Protein AF-A0A091C7Q5-F1 (afdb_monomer_lite)

pLDDT: mean 92.88, std 6.25, range [59.44, 97.81]

InterPro domains:
  IPR011256 Regulatory factor, effector binding domain superfamily [G3DSA:3.20.80.10] (1-66)
  IPR011256 Regulatory factor, effector binding domain superfamily [SSF55136] (4-57)
  IPR029442 GyrI-like small molecule binding domain [PF06445] (4-56)

Secondary structure (DSSP, 8-state):
-PPPPTT--------------EEESSTTHHHHHHHHHIIIIIHHHH-----SS----EEEETTEEE-

Organism: NCBI:txid1302649

Foldseek 3Di:
DDDDDPPDDDDDDDDDDDDKDKQFAAPDVSVVVVVVCCVPPCVVPVPDDDDPGDDDWADPDRGMIMD

Radius of gyration: 14.95 Å; chains: 1; bounding box: 24×38×33 Å

Sequence (67 aa):
MESYPEGFEQLQISSHTWAVFEAIGEMPETLLKTWERVYTEWFPTSGYLFAQAPEIIKGINDTKTEI

Structure (mmCIF, N/CA/C/O backbone):
data_AF-A0A091C7Q5-F1
#
_entry.id   AF-A0A091C7Q5-F1
#
loop_
_atom_site.group_PDB
_atom_site.id
_atom_site.type_symbol
_atom_site.label_atom_id
_atom_site.label_alt_id
_atom_site.label_comp_id
_atom_site.label_asym_id
_atom_site.label_entity_id
_atom_site.label_seq_id
_atom_site.pdbx_PDB_ins_code
_atom_site.Cartn_x
_atom_site.Cartn_y
_atom_site.Cartn_z
_atom_site.occupancy
_atom_site.B_iso_or_equiv
_atom_site.auth_seq_id
_atom_site.auth_comp_id
_atom_site.auth_asym_id
_atom_site.auth_atom_id
_atom_site.pdbx_PDB_model_num
ATOM 1 N N . MET A 1 1 ? -8.367 -26.483 -17.344 1.00 59.44 1 MET A N 1
ATOM 2 C CA . MET A 1 1 ? -7.254 -26.176 -16.428 1.00 59.44 1 MET A CA 1
ATOM 3 C C . MET A 1 1 ? -6.637 -24.910 -16.971 1.00 59.44 1 MET A C 1
ATOM 5 O O . MET A 1 1 ? -6.271 -24.919 -18.140 1.00 59.44 1 MET A O 1
ATOM 9 N N . GLU A 1 2 ? -6.691 -23.808 -16.226 1.00 65.50 2 GLU A N 1
ATOM 10 C CA . GLU A 1 2 ? -6.047 -22.569 -16.674 1.00 65.50 2 GLU A CA 1
ATOM 11 C C . GLU A 1 2 ? -4.553 -22.855 -16.867 1.00 65.50 2 GLU A C 1
ATOM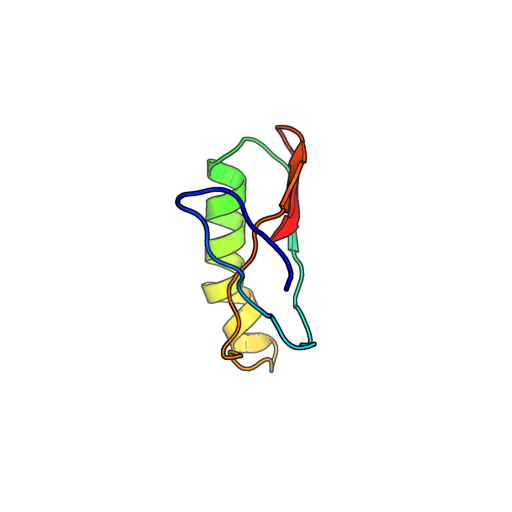 13 O O . GLU A 1 2 ? -3.923 -23.470 -16.007 1.00 65.50 2 GLU A O 1
ATOM 18 N N . SER A 1 3 ? -4.020 -22.527 -18.044 1.00 84.56 3 SER A N 1
ATOM 19 C CA . SER A 1 3 ? -2.608 -22.721 -18.371 1.00 84.56 3 SER A CA 1
ATOM 20 C C . SER A 1 3 ? -1.891 -21.384 -18.249 1.00 84.56 3 SER A C 1
ATOM 22 O O . SER A 1 3 ? -2.214 -20.448 -18.982 1.00 84.56 3 SER A O 1
ATOM 24 N N . TYR A 1 4 ? -0.919 -21.300 -17.350 1.00 89.69 4 TYR A N 1
ATOM 25 C CA . TYR A 1 4 ? 0.005 -20.173 -17.246 1.00 89.69 4 TYR A CA 1
ATOM 26 C C . TYR A 1 4 ? 1.315 -20.479 -18.002 1.00 89.69 4 TYR A C 1
ATOM 28 O O . TYR A 1 4 ? 1.604 -21.652 -18.262 1.00 89.69 4 TYR A O 1
ATOM 36 N N . PRO A 1 5 ? 2.093 -19.455 -18.407 1.00 93.69 5 PRO A N 1
ATOM 37 C CA . PRO A 1 5 ? 3.361 -19.659 -19.107 1.00 93.69 5 PRO A CA 1
ATOM 38 C C . PRO A 1 5 ? 4.376 -20.461 -18.278 1.00 93.69 5 PRO A C 1
ATOM 40 O O . PRO A 1 5 ? 4.333 -20.458 -17.048 1.00 93.69 5 PRO A O 1
ATOM 43 N N . GLU A 1 6 ? 5.317 -21.126 -18.953 1.00 93.94 6 GLU A N 1
ATOM 44 C CA . GLU A 1 6 ? 6.402 -21.855 -18.287 1.00 93.94 6 GLU A CA 1
ATOM 45 C C . GLU A 1 6 ? 7.219 -20.918 -17.380 1.00 93.94 6 GLU A C 1
ATOM 47 O O . GLU A 1 6 ? 7.558 -19.800 -17.769 1.00 93.94 6 GLU A O 1
ATOM 52 N N . GLY A 1 7 ? 7.513 -21.373 -16.159 1.00 95.44 7 GLY A N 1
ATOM 53 C CA . GLY A 1 7 ? 8.223 -20.585 -15.145 1.00 95.44 7 GLY A CA 1
ATOM 54 C C . GLY A 1 7 ? 7.340 -19.648 -14.314 1.00 95.44 7 GLY A C 1
ATOM 55 O O . GLY A 1 7 ? 7.867 -18.936 -13.463 1.00 95.44 7 GLY A O 1
ATOM 56 N N . PHE A 1 8 ? 6.021 -19.652 -14.527 1.00 94.38 8 PHE A N 1
ATOM 57 C CA . PHE A 1 8 ? 5.061 -18.899 -13.719 1.00 94.38 8 PHE A CA 1
ATOM 58 C C . PHE A 1 8 ? 4.180 -19.829 -12.888 1.00 94.38 8 PHE A C 1
ATOM 60 O O . PHE A 1 8 ? 4.096 -21.024 -13.152 1.00 94.38 8 PHE A O 1
ATOM 67 N N . GLU A 1 9 ? 3.507 -19.258 -11.893 1.00 91.88 9 GLU A N 1
ATOM 68 C CA . GLU A 1 9 ? 2.488 -19.920 -11.083 1.00 91.88 9 GLU A CA 1
ATOM 69 C C . GLU A 1 9 ? 1.281 -18.989 -10.927 1.00 91.88 9 GLU A C 1
ATOM 71 O O . GLU A 1 9 ? 1.395 -17.766 -11.041 1.00 91.88 9 GLU A O 1
ATOM 76 N N . GLN A 1 10 ? 0.112 -19.568 -10.662 1.00 91.19 10 GLN A N 1
ATOM 77 C CA . GLN A 1 10 ? -1.108 -18.814 -10.394 1.00 91.19 10 GLN A CA 1
ATOM 78 C C . GLN A 1 10 ? -1.298 -18.630 -8.886 1.00 91.19 10 GLN A C 1
ATOM 80 O O . GLN A 1 10 ? -1.426 -19.604 -8.146 1.00 91.19 10 GLN A O 1
ATOM 85 N N . LEU A 1 11 ? -1.388 -17.375 -8.441 1.00 91.06 11 LEU A N 1
ATOM 86 C CA . LEU A 1 11 ? -1.737 -17.023 -7.066 1.00 91.06 11 LEU A CA 1
ATOM 87 C C . LEU A 1 11 ? -3.205 -16.594 -6.996 1.00 91.06 11 LEU A C 1
ATOM 89 O O . LEU A 1 11 ? -3.585 -15.556 -7.536 1.00 91.06 11 LEU A O 1
ATOM 93 N N . GLN A 1 12 ? -4.038 -17.381 -6.315 1.00 91.56 12 GLN A N 1
ATOM 94 C CA . GLN A 1 12 ? -5.427 -17.008 -6.061 1.00 91.56 12 GLN A CA 1
ATOM 95 C C . GLN A 1 12 ? -5.513 -16.111 -4.821 1.00 91.56 12 GLN A C 1
ATOM 97 O O . GLN A 1 12 ? -5.138 -16.518 -3.724 1.00 91.56 12 GLN A O 1
ATOM 102 N N . ILE A 1 13 ? -6.044 -14.899 -4.993 1.00 91.25 13 ILE A N 1
ATOM 103 C CA . ILE A 1 13 ? -6.234 -13.926 -3.911 1.00 91.25 13 ILE A CA 1
ATOM 104 C C . ILE A 1 13 ? -7.737 -13.793 -3.650 1.00 91.25 13 ILE A C 1
ATOM 106 O O . ILE A 1 13 ? -8.494 -13.380 -4.528 1.00 91.25 13 ILE A O 1
ATOM 110 N N . SER A 1 14 ? -8.182 -14.159 -2.447 1.00 93.50 14 SER A N 1
ATOM 111 C CA . SER A 1 14 ? -9.574 -13.958 -2.019 1.00 93.50 14 SER A CA 1
ATOM 112 C C . SER A 1 14 ? -9.915 -12.468 -1.909 1.00 93.50 14 SER A C 1
ATOM 114 O O . SER A 1 14 ? -9.030 -11.622 -1.781 1.00 93.50 14 SER A O 1
ATOM 116 N N . SER A 1 15 ? -11.202 -12.122 -1.914 1.00 94.94 15 SER A N 1
ATOM 117 C CA . SER A 1 15 ? -11.634 -10.741 -1.675 1.00 94.94 15 SER A CA 1
ATOM 118 C C . SER A 1 15 ? -11.236 -10.268 -0.272 1.00 94.94 15 SER A C 1
ATOM 120 O O . SER A 1 15 ? -11.501 -10.953 0.713 1.00 94.94 15 SER A O 1
ATOM 122 N N . HIS A 1 16 ? -10.633 -9.083 -0.199 1.00 94.56 16 HIS A N 1
ATOM 123 C CA . HIS A 1 16 ? -10.215 -8.414 1.033 1.00 94.56 16 HIS A CA 1
ATOM 124 C C . HIS A 1 16 ? -10.605 -6.933 0.981 1.00 94.56 16 HIS A C 1
ATOM 126 O O . HIS A 1 16 ? -10.883 -6.391 -0.092 1.00 94.56 16 HIS A O 1
ATOM 132 N N . THR A 1 17 ? -10.601 -6.280 2.140 1.00 95.31 17 THR A N 1
ATOM 133 C CA . THR A 1 17 ? -10.640 -4.817 2.226 1.00 95.31 17 THR A CA 1
ATOM 134 C C . THR A 1 17 ? -9.220 -4.285 2.078 1.00 95.31 17 THR A C 1
ATOM 136 O O . THR A 1 17 ? -8.339 -4.685 2.835 1.00 95.31 17 THR A O 1
ATOM 139 N N . TRP A 1 18 ? -9.014 -3.377 1.128 1.00 95.38 18 TRP A N 1
ATOM 140 C CA . TRP A 1 18 ? -7.710 -2.790 0.827 1.00 95.38 18 TRP A CA 1
ATOM 141 C C . TRP A 1 18 ? -7.684 -1.324 1.247 1.00 95.38 18 TRP A C 1
ATOM 143 O O . TRP A 1 18 ? -8.623 -0.580 0.958 1.00 95.38 18 TRP A O 1
ATOM 153 N N . ALA A 1 19 ? -6.606 -0.910 1.904 1.00 96.94 19 ALA A N 1
ATOM 154 C CA . ALA A 1 19 ? -6.245 0.496 1.994 1.00 96.94 19 ALA A CA 1
ATOM 155 C C . ALA A 1 19 ? -5.377 0.823 0.775 1.00 96.94 19 ALA A C 1
ATOM 157 O O . ALA A 1 19 ? -4.449 0.074 0.495 1.00 96.94 19 ALA A O 1
ATOM 158 N N . VAL A 1 20 ? -5.717 1.887 0.045 1.00 96.19 20 VAL A N 1
ATOM 159 C CA . VAL A 1 20 ? -5.043 2.268 -1.204 1.00 96.19 20 VAL A CA 1
ATOM 160 C C . VAL A 1 20 ? -4.532 3.695 -1.073 1.00 96.19 20 VAL A C 1
ATOM 162 O O . VAL A 1 20 ? -5.286 4.589 -0.677 1.00 96.19 20 VAL A O 1
ATOM 165 N N . PHE A 1 21 ? -3.271 3.913 -1.423 1.00 96.69 21 PHE A N 1
ATOM 166 C CA . PHE A 1 21 ? -2.588 5.197 -1.339 1.00 96.69 21 PHE A CA 1
ATOM 167 C C . PHE A 1 21 ? -1.953 5.555 -2.678 1.00 96.69 21 PHE A C 1
ATOM 169 O O . PHE A 1 21 ? -1.355 4.724 -3.359 1.00 96.69 21 PHE A O 1
ATOM 176 N N . GLU A 1 22 ? -2.044 6.830 -3.047 1.00 96.25 22 GLU A N 1
ATOM 177 C CA . GLU A 1 22 ? -1.393 7.338 -4.250 1.00 96.25 22 GLU A CA 1
ATOM 178 C C . GLU A 1 22 ? -0.009 7.907 -3.915 1.00 96.25 22 GLU A C 1
ATOM 180 O O . GLU A 1 22 ? 0.135 8.784 -3.062 1.00 96.25 22 GLU A O 1
ATOM 185 N N . ALA A 1 23 ? 1.012 7.444 -4.633 1.00 95.69 23 ALA A N 1
ATOM 186 C CA . ALA A 1 23 ? 2.345 8.031 -4.662 1.00 95.69 23 ALA A CA 1
ATOM 187 C C . ALA A 1 23 ? 2.511 8.818 -5.972 1.00 95.69 23 ALA A C 1
ATOM 189 O O . ALA A 1 23 ? 2.482 8.233 -7.057 1.00 95.69 23 ALA A O 1
ATOM 190 N N . ILE A 1 24 ? 2.667 10.143 -5.872 1.00 95.06 24 ILE A N 1
ATOM 191 C CA . ILE A 1 24 ? 2.783 11.057 -7.021 1.00 95.06 24 ILE A CA 1
ATOM 192 C C . ILE A 1 24 ? 4.107 11.815 -6.934 1.00 95.06 24 ILE A C 1
ATOM 194 O O . ILE A 1 24 ? 4.299 12.610 -6.014 1.00 95.06 24 ILE A O 1
ATOM 198 N N . GLY A 1 25 ? 5.011 11.577 -7.881 1.00 94.00 25 GLY A N 1
ATOM 199 C CA . GLY A 1 25 ? 6.333 12.198 -7.914 1.00 94.00 25 GLY A CA 1
ATOM 200 C C . GLY A 1 25 ? 7.385 11.324 -8.590 1.00 94.00 25 GLY A C 1
ATOM 201 O O . GLY A 1 25 ? 7.062 10.366 -9.289 1.00 94.00 25 GLY A O 1
ATOM 202 N N . GLU A 1 26 ? 8.657 11.663 -8.381 1.00 94.12 26 GLU A N 1
ATOM 203 C CA . GLU A 1 26 ? 9.778 10.904 -8.940 1.00 94.12 26 GLU A CA 1
ATOM 204 C C . GLU A 1 26 ? 9.869 9.514 -8.296 1.00 94.12 26 GLU A C 1
ATOM 206 O O . GLU A 1 26 ? 9.821 9.365 -7.068 1.00 94.12 26 GLU A O 1
ATOM 211 N N . MET A 1 27 ? 9.990 8.489 -9.139 1.00 92.44 27 MET A N 1
ATOM 212 C CA . MET A 1 27 ? 10.111 7.094 -8.722 1.00 92.44 27 MET A CA 1
ATOM 213 C C . MET A 1 27 ? 11.578 6.642 -8.770 1.00 92.44 27 MET A C 1
ATOM 215 O O . MET A 1 27 ? 12.301 7.032 -9.687 1.00 92.44 27 MET A O 1
ATOM 219 N N . PRO A 1 28 ? 12.036 5.807 -7.816 1.00 93.44 28 PRO A N 1
ATOM 220 C CA . PRO A 1 28 ? 11.256 5.124 -6.775 1.00 93.44 28 PRO A CA 1
ATOM 221 C C . PRO A 1 28 ? 11.147 5.891 -5.444 1.00 93.44 28 PRO A C 1
ATOM 223 O O . PRO A 1 28 ? 10.539 5.386 -4.504 1.00 93.44 28 PRO A O 1
ATOM 226 N N . GLU A 1 29 ? 11.734 7.086 -5.324 1.00 95.75 29 GLU A N 1
ATOM 227 C CA . GLU A 1 29 ? 11.829 7.797 -4.040 1.00 95.75 29 GLU A CA 1
ATOM 228 C C . GLU A 1 29 ? 10.456 8.110 -3.436 1.00 95.75 29 GLU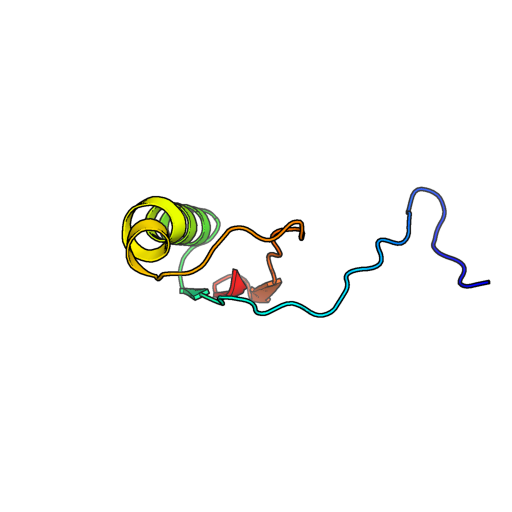 A C 1
ATOM 230 O O . GLU A 1 29 ? 10.233 7.883 -2.245 1.00 95.75 29 GLU A O 1
ATOM 235 N N . THR A 1 30 ? 9.515 8.580 -4.256 1.00 95.44 30 THR A N 1
ATOM 236 C CA . THR A 1 30 ? 8.165 8.915 -3.787 1.00 95.44 30 THR A CA 1
ATOM 237 C C . THR A 1 30 ? 7.435 7.680 -3.269 1.00 95.44 30 THR A C 1
ATOM 239 O O . THR A 1 30 ? 6.822 7.735 -2.209 1.00 95.44 30 THR A O 1
ATOM 242 N N . LEU A 1 31 ? 7.547 6.553 -3.976 1.00 94.88 31 LEU A N 1
ATOM 243 C CA . LEU A 1 31 ? 6.966 5.275 -3.569 1.00 94.88 31 LEU A CA 1
ATOM 244 C C . LEU A 1 31 ? 7.474 4.839 -2.187 1.00 94.88 31 LEU A C 1
ATOM 246 O O . LEU A 1 31 ? 6.671 4.531 -1.308 1.00 94.88 31 LEU A O 1
ATOM 250 N N . LEU A 1 32 ? 8.795 4.864 -1.979 1.00 95.62 32 LEU A N 1
ATOM 251 C CA . LEU A 1 32 ? 9.410 4.456 -0.713 1.00 95.62 32 LEU A CA 1
ATOM 252 C C . LEU A 1 32 ? 8.977 5.353 0.453 1.00 95.62 32 LEU A C 1
ATOM 254 O O . LEU A 1 32 ? 8.635 4.843 1.518 1.00 95.62 32 LEU A O 1
ATOM 258 N N . LYS A 1 33 ? 8.924 6.674 0.240 1.00 97.19 33 LYS A N 1
ATOM 259 C CA . LYS A 1 33 ? 8.432 7.627 1.248 1.00 97.19 33 LYS A CA 1
ATOM 260 C C . LYS A 1 33 ? 6.959 7.405 1.576 1.00 97.19 33 LYS A C 1
ATOM 262 O O . LYS A 1 33 ? 6.583 7.470 2.741 1.00 97.19 33 LYS A O 1
ATOM 267 N N . THR A 1 34 ? 6.111 7.146 0.579 1.00 97.12 34 THR A N 1
ATOM 268 C CA . THR A 1 34 ? 4.698 6.839 0.837 1.00 97.12 34 THR A CA 1
ATOM 269 C C . THR A 1 34 ? 4.581 5.574 1.684 1.00 97.12 34 THR 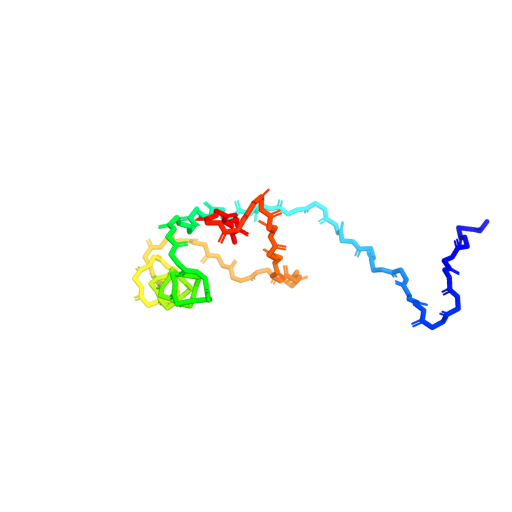A C 1
ATOM 271 O O . THR A 1 34 ? 3.859 5.588 2.677 1.00 97.12 34 THR A O 1
ATOM 274 N N . TRP A 1 35 ? 5.341 4.522 1.370 1.00 96.25 35 TRP A N 1
ATOM 275 C CA . TRP A 1 35 ? 5.332 3.284 2.152 1.00 96.25 35 TRP A CA 1
ATOM 276 C C . TRP A 1 35 ? 5.787 3.490 3.600 1.00 96.25 35 TRP A C 1
ATOM 278 O O . TRP A 1 35 ? 5.108 3.040 4.522 1.00 96.25 35 TRP A O 1
ATOM 288 N N . GLU A 1 36 ? 6.883 4.223 3.819 1.00 97.50 36 GLU A N 1
ATOM 289 C CA . GLU A 1 36 ? 7.364 4.573 5.162 1.00 97.50 36 GLU A CA 1
ATOM 290 C C . GLU A 1 36 ? 6.250 5.215 5.994 1.00 97.50 36 GLU A C 1
ATOM 292 O O . GLU A 1 36 ? 5.980 4.794 7.121 1.00 97.50 36 GLU A O 1
ATOM 297 N N . ARG A 1 37 ? 5.546 6.190 5.419 1.00 97.69 37 ARG A N 1
ATOM 298 C CA . ARG A 1 37 ? 4.458 6.906 6.094 1.00 97.69 37 ARG A CA 1
ATOM 299 C C . ARG A 1 37 ? 3.227 6.032 6.311 1.00 97.69 37 ARG A C 1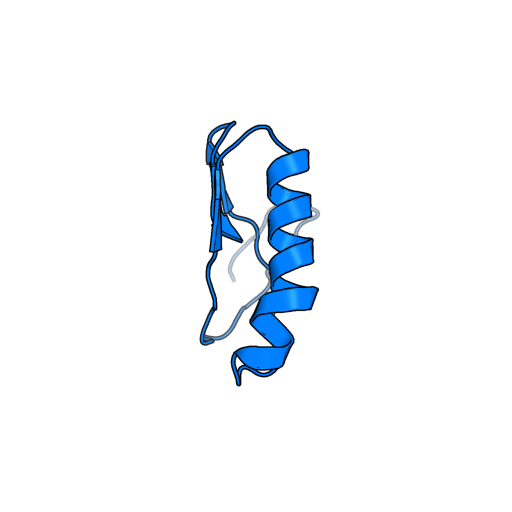
ATOM 301 O O . ARG A 1 37 ? 2.576 6.155 7.347 1.00 97.69 37 ARG A O 1
ATOM 308 N N . VAL A 1 38 ? 2.921 5.112 5.393 1.00 97.19 38 VAL A N 1
ATOM 309 C CA . VAL A 1 38 ? 1.839 4.135 5.589 1.00 97.19 38 VAL A CA 1
ATOM 310 C C . VAL A 1 38 ? 2.099 3.301 6.844 1.00 97.19 38 VAL A C 1
ATOM 312 O O . VAL A 1 38 ? 1.208 3.217 7.684 1.00 97.19 38 VAL A O 1
ATOM 315 N N . TYR A 1 39 ? 3.303 2.756 7.043 1.00 95.94 39 TYR A N 1
ATOM 316 C CA . TYR A 1 39 ? 3.585 1.919 8.222 1.00 95.94 39 TYR A CA 1
ATOM 317 C C . TYR A 1 39 ? 3.832 2.697 9.511 1.00 95.94 39 TYR A C 1
ATOM 319 O O . TYR A 1 39 ? 3.537 2.183 10.590 1.00 95.94 39 TYR A O 1
ATOM 327 N N . THR A 1 40 ? 4.398 3.900 9.428 1.00 97.81 40 THR A N 1
ATOM 328 C CA . THR A 1 40 ? 4.811 4.659 10.620 1.00 97.81 40 THR A CA 1
ATOM 329 C C . THR A 1 40 ? 3.754 5.646 11.103 1.00 97.81 40 THR A C 1
ATOM 331 O O . THR A 1 40 ? 3.633 5.856 12.308 1.00 97.81 40 THR A O 1
ATOM 334 N N . GLU A 1 41 ? 2.960 6.220 10.197 1.00 97.38 41 GLU A N 1
ATOM 335 C CA . GLU A 1 41 ? 1.956 7.240 10.523 1.00 97.38 41 GLU A CA 1
ATOM 336 C C . GLU A 1 41 ? 0.535 6.663 10.459 1.00 97.38 41 GLU A C 1
ATOM 338 O O . GLU A 1 41 ? -0.215 6.710 11.440 1.00 97.38 41 GLU A O 1
ATOM 343 N N . TRP A 1 42 ? 0.146 6.111 9.306 1.00 97.62 42 TRP A N 1
ATOM 344 C CA . TRP A 1 42 ? -1.249 5.741 9.054 1.00 97.62 42 TRP A CA 1
ATOM 345 C C . TRP A 1 42 ? -1.640 4.429 9.735 1.00 97.62 42 TRP A C 1
ATOM 347 O O . TRP A 1 42 ? -2.606 4.388 10.497 1.00 97.62 42 TRP A O 1
ATOM 357 N N . PHE A 1 43 ? -0.887 3.353 9.508 1.00 97.06 43 PHE A N 1
ATOM 358 C CA . PHE A 1 43 ? -1.246 2.010 9.958 1.00 97.06 43 PHE A CA 1
ATOM 359 C C . PHE A 1 43 ? -1.467 1.921 11.479 1.00 97.06 43 PHE A C 1
ATOM 361 O O . PHE A 1 43 ? -2.534 1.436 11.867 1.00 97.06 43 PHE A O 1
ATOM 368 N N . PRO A 1 44 ? -0.589 2.475 12.348 1.00 97.19 44 PRO A N 1
ATOM 369 C CA . PRO A 1 44 ? -0.764 2.408 13.803 1.00 97.19 44 PRO A CA 1
ATOM 370 C C . PRO A 1 44 ? -2.027 3.109 14.323 1.00 97.19 44 PRO A C 1
ATOM 372 O O . PRO A 1 44 ? -2.475 2.818 15.430 1.00 97.19 44 PRO A O 1
ATOM 375 N N . THR A 1 45 ? -2.597 4.037 13.548 1.00 96.75 45 THR A N 1
ATOM 376 C CA . THR A 1 45 ? -3.767 4.845 13.938 1.00 96.75 45 THR A CA 1
ATOM 377 C C . THR A 1 45 ? -5.032 4.523 13.138 1.00 96.75 45 THR A C 1
ATOM 379 O O . THR A 1 45 ? -6.120 4.967 13.499 1.00 96.75 45 THR A O 1
ATOM 382 N N . SER A 1 46 ? -4.916 3.718 12.080 1.00 96.44 46 SER A N 1
ATOM 383 C CA . SER A 1 46 ? -5.988 3.418 11.123 1.00 96.44 46 SER A CA 1
ATOM 384 C C . SER A 1 46 ? -7.124 2.549 11.674 1.00 96.44 46 SER A C 1
ATOM 386 O O . SER A 1 46 ? -8.232 2.570 11.139 1.00 96.44 46 SER A O 1
ATOM 388 N N . GLY A 1 47 ? -6.845 1.737 12.700 1.00 95.88 47 GLY A N 1
ATOM 389 C CA . GLY A 1 47 ? -7.742 0.672 13.162 1.00 95.88 47 GLY A CA 1
ATOM 390 C C . GLY A 1 47 ? -7.805 -0.553 12.236 1.00 95.88 47 GLY A C 1
ATOM 391 O O . GLY A 1 47 ? -8.563 -1.480 12.519 1.00 95.88 47 GLY A O 1
ATOM 392 N N . TYR A 1 48 ? -7.022 -0.581 11.151 1.00 95.31 48 TYR A N 1
ATOM 393 C CA . TYR A 1 48 ? -6.876 -1.753 10.290 1.00 95.31 48 TYR A CA 1
ATOM 394 C C . TYR A 1 48 ? -5.961 -2.795 10.941 1.00 95.31 48 TYR A C 1
ATOM 396 O O . TYR A 1 48 ? -5.098 -2.481 11.759 1.00 95.31 48 TYR A O 1
ATOM 404 N N . LEU A 1 49 ? -6.145 -4.053 10.544 1.00 94.88 49 LEU A N 1
ATOM 405 C CA . LEU A 1 49 ? -5.273 -5.167 10.905 1.00 94.88 49 LEU A CA 1
ATOM 406 C C . LEU A 1 49 ? -4.630 -5.733 9.641 1.00 94.88 49 LEU A C 1
ATOM 408 O O . LEU A 1 49 ? -5.243 -5.711 8.572 1.00 94.88 49 LEU A O 1
ATOM 412 N N . PHE A 1 50 ? -3.420 -6.277 9.774 1.00 92.25 50 PHE A N 1
ATOM 413 C CA . PHE A 1 50 ? -2.780 -6.996 8.676 1.00 92.25 50 PHE A CA 1
ATOM 414 C C . PHE A 1 50 ? -3.623 -8.202 8.257 1.00 92.25 50 PHE A C 1
ATOM 416 O O . PHE A 1 50 ? -3.991 -9.042 9.083 1.00 92.25 50 PHE A O 1
ATOM 423 N N . ALA A 1 51 ? -3.891 -8.295 6.958 1.00 92.81 51 ALA A N 1
ATOM 424 C CA . ALA A 1 51 ? -4.473 -9.474 6.340 1.00 92.81 51 ALA A CA 1
ATOM 425 C C . ALA A 1 51 ? -3.362 -10.407 5.840 1.00 92.81 51 ALA A C 1
ATOM 427 O O . ALA A 1 51 ? -2.279 -9.957 5.473 1.00 92.81 51 ALA A O 1
ATOM 428 N N . GLN A 1 52 ? -3.643 -11.711 5.774 1.00 91.06 52 GLN A N 1
ATOM 429 C CA . GLN A 1 52 ? -2.783 -12.670 5.071 1.00 91.06 52 GLN A CA 1
ATOM 430 C C . GLN A 1 52 ? -3.022 -12.568 3.557 1.00 91.06 52 GLN A C 1
ATOM 432 O O . GLN A 1 52 ? -3.561 -13.478 2.929 1.00 91.06 52 GLN A O 1
ATOM 437 N N . ALA A 1 53 ? -2.668 -11.420 2.991 1.00 92.75 53 ALA A N 1
ATOM 438 C CA . ALA A 1 53 ? -2.771 -11.095 1.577 1.00 92.75 53 ALA A CA 1
ATOM 439 C C . ALA A 1 53 ? -1.468 -10.408 1.131 1.00 92.75 53 ALA A C 1
ATOM 441 O O . ALA A 1 53 ? -0.788 -9.807 1.964 1.00 92.75 53 ALA A O 1
ATOM 442 N N . PRO A 1 54 ? -1.084 -10.512 -0.152 1.00 93.25 54 PRO A N 1
ATOM 443 C CA . PRO A 1 54 ? 0.092 -9.813 -0.653 1.00 93.25 54 PRO A CA 1
ATOM 444 C C . PRO A 1 54 ? -0.129 -8.299 -0.649 1.00 93.25 54 PRO A C 1
ATOM 446 O O . PRO A 1 54 ? -1.252 -7.832 -0.812 1.00 93.25 54 PRO A O 1
ATOM 449 N N . GLU A 1 55 ? 0.954 -7.540 -0.548 1.00 94.19 55 GLU A N 1
ATOM 450 C CA . GLU A 1 55 ? 0.962 -6.111 -0.858 1.00 94.19 55 GLU A CA 1
ATOM 451 C C . GLU A 1 55 ? 1.178 -5.933 -2.363 1.00 94.19 55 GLU A C 1
ATOM 453 O O . GLU A 1 55 ? 1.973 -6.654 -2.974 1.00 94.19 55 GLU A O 1
ATOM 458 N N . ILE A 1 56 ? 0.435 -5.016 -2.985 1.00 93.94 56 ILE A N 1
ATOM 459 C CA . ILE A 1 56 ? 0.370 -4.894 -4.444 1.00 93.94 56 ILE A CA 1
ATOM 460 C C . ILE A 1 56 ? 0.752 -3.476 -4.841 1.00 93.94 56 ILE A C 1
ATOM 462 O O . ILE A 1 56 ? 0.175 -2.513 -4.358 1.00 93.94 56 ILE A O 1
ATOM 466 N N . ILE A 1 57 ? 1.681 -3.365 -5.786 1.00 94.44 57 ILE A N 1
ATOM 467 C CA . ILE A 1 57 ? 2.041 -2.095 -6.411 1.00 94.44 57 ILE A C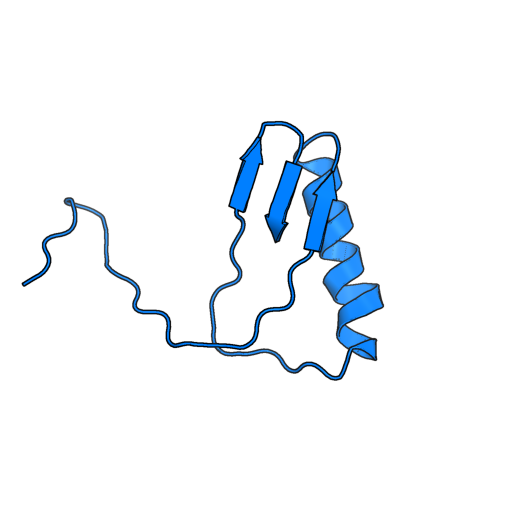A 1
ATOM 468 C C . ILE A 1 57 ? 1.435 -2.067 -7.807 1.00 94.44 57 ILE A C 1
ATOM 470 O O . ILE A 1 57 ? 1.673 -2.966 -8.618 1.00 94.44 57 ILE A O 1
ATOM 474 N N . LYS A 1 58 ? 0.695 -1.006 -8.118 1.00 92.94 58 LYS A N 1
ATOM 475 C CA . LYS A 1 58 ? 0.160 -0.762 -9.456 1.00 92.94 58 LYS A CA 1
ATOM 476 C C . LYS A 1 58 ? 0.783 0.500 -10.040 1.00 92.94 58 LYS A C 1
ATOM 478 O O . LYS A 1 58 ? 0.402 1.620 -9.702 1.00 92.94 58 LYS A O 1
ATOM 483 N N . GLY A 1 59 ? 1.738 0.306 -10.949 1.00 90.94 59 GLY A N 1
ATOM 484 C CA . GLY A 1 59 ? 2.290 1.391 -11.759 1.00 90.94 59 GLY A CA 1
ATOM 485 C C . GLY A 1 59 ? 1.226 1.922 -12.717 1.00 90.94 59 GLY A C 1
ATOM 486 O O . GLY A 1 59 ? 0.730 1.177 -13.561 1.00 90.94 59 GLY A O 1
ATOM 487 N N . ILE A 1 60 ? 0.851 3.194 -12.573 1.00 84.94 60 ILE A N 1
ATOM 488 C CA . ILE A 1 60 ? -0.103 3.857 -13.474 1.00 84.94 60 ILE A CA 1
ATOM 489 C C . ILE A 1 60 ? 0.659 4.527 -14.617 1.00 84.94 60 I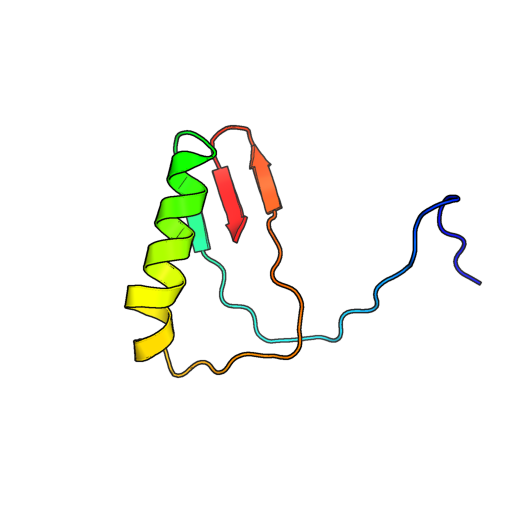LE A C 1
ATOM 491 O O . ILE A 1 60 ? 0.263 4.412 -15.776 1.00 84.94 60 ILE A O 1
ATOM 495 N N . ASN A 1 61 ? 1.738 5.238 -14.288 1.00 88.75 61 ASN A N 1
ATOM 496 C CA . ASN A 1 61 ? 2.693 5.830 -15.224 1.00 88.75 61 ASN A CA 1
ATOM 497 C C . ASN A 1 61 ? 4.019 6.130 -14.500 1.00 88.75 61 ASN A C 1
ATOM 499 O O . ASN A 1 61 ? 4.139 5.884 -13.301 1.00 88.75 61 ASN A O 1
ATOM 503 N N . ASP A 1 62 ? 4.981 6.726 -15.205 1.00 83.69 62 ASP A N 1
ATOM 504 C CA . ASP A 1 62 ? 6.338 6.995 -14.698 1.00 83.69 62 ASP A CA 1
ATOM 505 C C . ASP A 1 62 ? 6.398 7.904 -13.453 1.00 83.69 62 ASP A C 1
ATOM 507 O O . ASP A 1 62 ? 7.429 7.984 -12.789 1.00 83.69 62 ASP A O 1
ATOM 511 N N . THR A 1 63 ? 5.300 8.587 -13.124 1.00 84.25 63 THR A N 1
ATOM 512 C CA . THR A 1 63 ? 5.206 9.543 -12.006 1.00 84.25 63 THR A CA 1
ATOM 513 C C . THR A 1 63 ? 4.085 9.234 -11.017 1.00 84.25 63 THR A C 1
ATOM 515 O O . THR A 1 63 ? 3.952 9.930 -10.010 1.00 84.25 63 THR A O 1
ATOM 518 N N . LYS A 1 64 ? 3.256 8.216 -11.282 1.00 90.44 64 LYS A N 1
ATOM 519 C CA . LYS A 1 64 ? 2.114 7.858 -10.438 1.00 90.44 64 LYS A CA 1
ATOM 520 C C . LYS A 1 64 ? 2.027 6.351 -10.234 1.00 90.44 64 LYS A C 1
ATOM 522 O O . LYS A 1 64 ? 1.908 5.587 -11.195 1.00 90.44 64 LYS A O 1
ATOM 527 N N . THR A 1 65 ? 1.964 5.965 -8.967 1.00 91.19 65 THR A N 1
ATOM 528 C CA . THR A 1 65 ? 1.813 4.579 -8.520 1.00 91.19 65 THR A CA 1
ATOM 529 C C . THR A 1 65 ? 0.760 4.502 -7.419 1.00 91.19 65 THR A C 1
ATOM 531 O O . THR A 1 65 ? 0.689 5.389 -6.569 1.00 91.19 65 THR A O 1
ATOM 534 N N . GLU A 1 66 ? -0.055 3.452 -7.439 1.00 94.69 66 GLU A N 1
ATOM 535 C CA . GLU A 1 66 ? -0.926 3.062 -6.324 1.00 94.69 66 GLU A CA 1
ATOM 536 C C . GLU A 1 66 ? -0.238 1.958 -5.513 1.00 94.69 66 GLU A C 1
ATOM 538 O O . GLU A 1 66 ? 0.311 1.015 -6.099 1.00 94.69 66 GLU A O 1
ATOM 543 N N . ILE A 1 67 ? -0.277 2.096 -4.188 1.00 91.69 67 ILE A N 1
ATOM 544 C CA . ILE A 1 67 ? 0.123 1.075 -3.209 1.00 91.69 67 ILE A CA 1
ATOM 545 C C . ILE A 1 67 ? -1.013 0.744 -2.254 1.00 91.69 67 ILE A C 1
ATOM 547 O O . ILE A 1 67 ? -1.886 1.623 -2.069 1.00 91.69 67 ILE A O 1
#